Protein AF-A0A392N3Q4-F1 (afdb_monomer_lite)

Organism: NCBI:txid97028

Secondary structure (DSSP, 8-state):
-HHHHHHHHHHHHHHHHHHHHHHHHGGGGHHHHHHH-TTS---SS-HHHHGGGTT-HHHHHHHHHHHHHHSSEE--SS-SHHHHHHHHHHHHHT-SEEB---HHHHHHHHHHHHTTSS-SSHHHHHHHHHHHTT-B-

Foldseek 3Di:
DVVVVVVVVVVVVVVVLVVVLVVVVCCVVVVVVCVVPVPPDDDPDDPVRCVVCSNPVVVVLVVVLVCLLPDQEHEDPDPDPSVVVSLVSNVVVVGHWYWYAPVVVVVVLVVCCVVVVDDDDDVSVVSRCVRGVPRTD

Radius of gyration: 18.79 Å; chains: 1; bounding box: 40×39×54 Å

Structure (mmCIF, N/CA/C/O backbone):
data_AF-A0A392N3Q4-F1
#
_entry.id   AF-A0A392N3Q4-F1
#
loop_
_atom_site.group_PDB
_atom_site.id
_atom_site.type_symbol
_atom_site.label_atom_id
_atom_site.label_alt_id
_atom_site.label_comp_id
_atom_site.label_asym_id
_atom_site.label_entity_id
_atom_site.label_seq_id
_atom_site.pdbx_PDB_ins_code
_atom_site.Cartn_x
_atom_site.Cartn_y
_atom_site.Cartn_z
_atom_site.occupancy
_atom_site.B_iso_or_equiv
_atom_site.auth_seq_id
_atom_site.auth_comp_id
_atom_site.auth_asym_id
_atom_site.auth_atom_id
_atom_site.pdbx_PDB_model_num
ATOM 1 N N . LYS A 1 1 ? 13.304 26.702 -28.688 1.00 38.41 1 LYS A N 1
ATOM 2 C CA . LYS A 1 1 ? 14.196 25.878 -29.559 1.00 38.41 1 LYS A CA 1
ATOM 3 C C . LYS A 1 1 ? 14.276 24.456 -28.982 1.00 38.41 1 LYS A C 1
ATOM 5 O O . LYS A 1 1 ? 14.186 24.351 -27.766 1.00 38.41 1 LYS A O 1
ATOM 10 N N . PRO A 1 2 ? 14.461 23.381 -29.775 1.00 41.00 2 PRO A N 1
ATOM 11 C CA . PRO A 1 2 ? 14.488 21.988 -29.276 1.00 41.00 2 PRO A CA 1
ATOM 12 C C . PRO A 1 2 ? 15.484 21.763 -28.124 1.00 41.00 2 PRO A C 1
ATOM 14 O O . PRO A 1 2 ? 15.242 20.998 -27.200 1.00 41.00 2 PRO A O 1
ATOM 17 N N . HIS A 1 3 ? 16.572 22.532 -28.140 1.00 34.91 3 HIS A N 1
ATOM 18 C CA . HIS A 1 3 ? 17.639 22.523 -27.142 1.00 34.91 3 HIS A CA 1
ATOM 19 C C . HIS A 1 3 ? 17.246 23.054 -25.748 1.00 34.91 3 HIS A C 1
ATOM 21 O O . HIS A 1 3 ? 17.966 22.834 -24.779 1.00 34.91 3 HIS A O 1
ATOM 27 N N . GLU A 1 4 ? 16.135 23.782 -25.647 1.00 36.31 4 GLU A N 1
ATOM 28 C CA . GLU A 1 4 ? 15.659 24.438 -24.421 1.00 36.31 4 GLU A CA 1
ATOM 29 C C . GLU A 1 4 ? 14.606 23.589 -23.694 1.00 36.31 4 GLU A C 1
ATOM 31 O O . GLU A 1 4 ? 14.518 23.623 -22.471 1.00 36.31 4 GLU A O 1
ATOM 36 N N . VAL A 1 5 ? 13.867 22.765 -24.448 1.00 39.66 5 VAL A N 1
ATOM 37 C CA . VAL A 1 5 ? 12.967 21.728 -23.917 1.00 39.66 5 VAL A CA 1
ATOM 38 C C . VAL A 1 5 ? 13.792 20.603 -23.288 1.00 39.66 5 VAL A C 1
ATOM 40 O O . VAL A 1 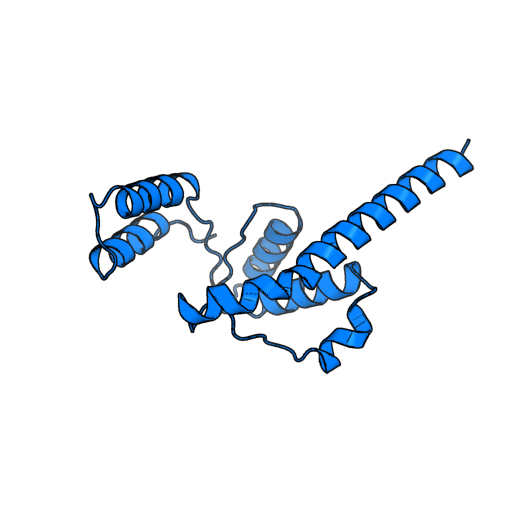5 ? 13.555 20.245 -22.142 1.00 39.66 5 VAL A O 1
ATOM 43 N N . ARG A 1 6 ? 14.869 20.167 -23.962 1.00 37.91 6 ARG A N 1
ATOM 44 C CA . ARG A 1 6 ? 15.772 19.124 -23.448 1.00 37.91 6 ARG A CA 1
ATOM 45 C C . ARG A 1 6 ? 16.446 19.492 -22.121 1.00 37.91 6 ARG A C 1
ATOM 47 O O . ARG A 1 6 ? 16.575 18.641 -21.255 1.00 37.91 6 ARG A O 1
ATOM 54 N N . ARG A 1 7 ? 16.809 20.770 -21.927 1.00 36.88 7 ARG A N 1
ATOM 55 C CA . ARG A 1 7 ? 17.344 21.260 -20.641 1.00 36.88 7 ARG A CA 1
ATOM 56 C C . ARG A 1 7 ? 16.306 21.264 -19.520 1.00 36.88 7 ARG A C 1
ATOM 58 O O . ARG A 1 7 ? 16.682 21.099 -18.367 1.00 36.88 7 ARG A O 1
ATOM 65 N N . ARG A 1 8 ? 15.024 21.494 -19.831 1.00 40.59 8 ARG A N 1
ATOM 66 C CA . ARG A 1 8 ? 13.952 21.428 -18.825 1.00 40.59 8 ARG A CA 1
ATOM 67 C C . ARG A 1 8 ? 13.697 19.985 -18.403 1.00 40.59 8 ARG A C 1
ATOM 69 O O . ARG A 1 8 ? 13.555 19.743 -17.214 1.00 40.59 8 ARG A O 1
ATOM 76 N N . ASP A 1 9 ? 13.722 19.047 -19.344 1.00 36.75 9 ASP A N 1
ATOM 77 C CA . ASP A 1 9 ? 13.558 17.621 -19.045 1.00 36.75 9 ASP A CA 1
ATOM 78 C C . ASP A 1 9 ? 14.768 17.056 -18.277 1.00 36.75 9 ASP A C 1
ATOM 80 O O . ASP A 1 9 ? 14.585 16.326 -17.307 1.00 36.75 9 ASP A O 1
ATOM 84 N N . GLU A 1 10 ? 15.997 17.455 -18.635 1.00 38.19 10 GLU A N 1
ATOM 85 C CA . GLU A 1 10 ? 17.222 17.122 -17.886 1.00 38.19 10 GLU A CA 1
ATOM 86 C C . GLU A 1 10 ? 17.185 17.695 -16.455 1.00 38.19 10 GLU A C 1
ATOM 88 O O . GLU A 1 10 ? 17.469 16.966 -15.510 1.00 38.19 10 GLU A O 1
ATOM 93 N N . ALA A 1 11 ? 16.739 18.944 -16.262 1.00 37.47 11 ALA A N 1
ATOM 94 C CA . ALA A 1 11 ? 16.606 19.548 -14.931 1.00 37.47 11 ALA A CA 1
ATOM 95 C C . ALA A 1 11 ? 15.513 18.885 -14.069 1.00 37.47 11 ALA A C 1
ATOM 97 O O . ALA A 1 11 ? 15.690 18.723 -12.864 1.00 37.47 11 ALA A O 1
ATOM 98 N N . VAL A 1 12 ? 14.397 18.457 -14.672 1.00 42.69 12 VAL A N 1
ATOM 99 C CA . VAL A 1 12 ? 13.341 17.700 -13.973 1.00 42.69 12 VAL A CA 1
ATOM 100 C C . VAL A 1 12 ? 13.834 16.299 -13.595 1.00 42.69 12 VAL A C 1
ATOM 102 O O . VAL A 1 12 ? 13.522 15.808 -12.508 1.00 42.69 12 VAL A O 1
ATOM 105 N N . LEU A 1 13 ? 14.628 15.654 -14.454 1.00 39.38 13 LEU A N 1
ATOM 106 C CA . LEU A 1 13 ? 15.268 14.367 -14.164 1.00 39.38 13 LEU A CA 1
ATOM 107 C C . LEU A 1 13 ? 16.327 14.487 -13.058 1.00 39.38 13 LEU A C 1
ATOM 109 O O . LEU A 1 13 ? 16.428 13.612 -12.203 1.00 39.38 13 LEU A O 1
ATOM 113 N N . GLU A 1 14 ? 17.076 15.585 -13.018 1.00 41.56 14 GLU A N 1
ATOM 114 C CA . GLU A 1 14 ? 18.078 15.847 -11.983 1.00 41.56 14 GLU A CA 1
ATOM 115 C C . GLU A 1 14 ? 17.424 16.181 -10.629 1.00 41.56 14 GLU A C 1
ATOM 117 O O . GLU A 1 14 ? 17.807 15.621 -9.604 1.00 41.56 14 GLU A O 1
ATOM 122 N N . GLU A 1 15 ? 16.348 16.975 -10.620 1.00 41.19 15 GLU A N 1
ATOM 123 C CA . GLU A 1 15 ? 15.561 17.270 -9.414 1.00 41.19 15 GLU A CA 1
ATOM 124 C C . GLU A 1 15 ? 14.826 16.026 -8.881 1.00 41.19 15 GLU A C 1
ATOM 126 O O . GLU A 1 15 ? 14.714 15.826 -7.668 1.00 41.19 15 GLU A O 1
ATOM 131 N N . THR A 1 16 ? 14.336 15.156 -9.772 1.00 43.38 16 THR A N 1
ATOM 132 C CA . THR A 1 16 ? 13.742 13.870 -9.374 1.00 43.38 16 THR A CA 1
ATOM 133 C C . THR A 1 16 ? 14.794 12.903 -8.854 1.00 43.38 16 THR A C 1
ATOM 135 O O . THR A 1 16 ? 14.532 12.288 -7.828 1.00 43.38 16 THR A O 1
ATOM 138 N N . ASN A 1 17 ? 15.984 12.831 -9.456 1.00 41.19 17 ASN A N 1
ATOM 139 C CA . ASN A 1 17 ? 17.107 12.036 -8.949 1.00 41.19 17 ASN A CA 1
ATOM 140 C C . ASN A 1 17 ? 17.639 12.553 -7.605 1.00 41.19 17 ASN A C 1
ATOM 142 O O . ASN A 1 17 ? 18.021 11.767 -6.741 1.00 41.19 17 ASN A O 1
ATOM 146 N N . GLU A 1 18 ? 17.613 13.863 -7.369 1.00 41.41 18 GLU A N 1
ATOM 147 C CA . GLU A 1 18 ? 17.995 14.434 -6.079 1.00 41.41 18 GLU A CA 1
ATOM 148 C C . GLU A 1 18 ? 16.910 14.211 -5.008 1.00 41.41 18 GLU A C 1
ATOM 150 O O . GLU A 1 18 ? 17.223 13.993 -3.835 1.00 41.41 18 GLU A O 1
ATOM 155 N N . LYS A 1 19 ? 15.626 14.206 -5.393 1.00 40.34 19 LYS A N 1
ATOM 156 C CA . LYS A 1 19 ? 14.494 13.868 -4.510 1.00 40.34 19 LYS A CA 1
ATOM 157 C C . LYS A 1 19 ? 14.409 12.373 -4.203 1.00 40.34 19 LYS A C 1
ATOM 159 O O . LYS A 1 19 ? 14.186 12.026 -3.045 1.00 40.34 19 LYS A O 1
ATOM 164 N N . THR A 1 20 ? 14.619 11.489 -5.178 1.00 40.44 20 THR A N 1
ATOM 165 C CA . THR A 1 20 ? 14.712 10.037 -4.955 1.00 40.44 20 THR A CA 1
ATOM 166 C C . THR A 1 20 ? 15.971 9.720 -4.160 1.00 40.44 20 THR A C 1
ATOM 168 O O . THR A 1 20 ? 15.877 9.061 -3.131 1.00 40.44 20 THR A O 1
ATOM 171 N N . GLY A 1 21 ? 17.116 10.310 -4.511 1.00 36.25 21 GLY A N 1
ATOM 172 C CA . GLY A 1 21 ? 18.356 10.235 -3.741 1.00 36.25 21 GLY A CA 1
ATOM 173 C C . GLY A 1 21 ? 18.209 10.741 -2.302 1.00 36.25 21 GLY A C 1
ATOM 174 O O . GLY A 1 21 ? 18.787 10.155 -1.393 1.00 36.25 21 GLY A O 1
ATOM 175 N N . ARG A 1 22 ? 17.385 11.768 -2.041 1.00 35.38 22 ARG A N 1
ATOM 176 C CA . ARG A 1 22 ? 16.997 12.183 -0.676 1.00 35.38 22 ARG A CA 1
ATOM 177 C C . ARG A 1 22 ? 16.039 11.204 -0.001 1.00 35.38 22 ARG A C 1
ATOM 179 O O . ARG A 1 22 ? 16.194 10.963 1.191 1.00 35.38 22 ARG A O 1
ATOM 186 N N . CYS A 1 23 ? 15.097 10.616 -0.736 1.00 42.16 23 CYS A N 1
ATOM 187 C CA . CYS A 1 23 ? 14.199 9.580 -0.223 1.00 42.16 23 CYS A CA 1
ATOM 188 C C . CYS A 1 23 ? 14.990 8.338 0.227 1.00 42.16 23 CYS A C 1
ATOM 190 O O . CYS A 1 23 ? 14.726 7.803 1.300 1.00 42.16 23 CYS A O 1
ATOM 192 N N . TYR A 1 24 ? 16.035 7.951 -0.508 1.00 40.19 24 TYR A N 1
ATOM 193 C CA . TYR A 1 24 ? 16.922 6.843 -0.136 1.00 40.19 24 TYR A CA 1
ATOM 194 C C . TYR A 1 24 ? 18.033 7.252 0.853 1.00 40.19 24 TYR A C 1
ATOM 196 O O . TYR A 1 24 ? 18.383 6.460 1.719 1.00 40.19 24 TYR A O 1
ATOM 204 N N . LYS A 1 25 ? 18.526 8.503 0.861 1.00 28.67 25 LYS A N 1
ATOM 205 C CA . LYS A 1 25 ? 19.354 9.025 1.976 1.00 28.67 25 LYS A CA 1
ATOM 206 C C . LYS A 1 25 ? 18.570 9.116 3.287 1.00 28.67 25 LYS A C 1
ATOM 208 O O . LYS A 1 25 ? 19.165 9.032 4.355 1.00 28.67 25 LYS A O 1
ATOM 213 N N . SER A 1 26 ? 17.242 9.230 3.226 1.00 35.50 26 SER A N 1
ATOM 214 C CA . SER A 1 26 ? 16.369 9.165 4.402 1.00 35.50 26 SER A CA 1
ATOM 215 C C . SER A 1 26 ? 16.264 7.764 5.021 1.00 35.50 26 SER A C 1
ATOM 217 O O . SER A 1 26 ? 15.547 7.590 6.002 1.00 35.50 26 SER A O 1
ATOM 219 N N . PHE A 1 27 ? 17.065 6.788 4.569 1.00 41.41 27 PHE A N 1
ATOM 220 C CA . PHE A 1 27 ? 17.340 5.568 5.336 1.00 41.41 27 PHE A CA 1
ATOM 221 C C . PHE A 1 27 ? 17.862 5.838 6.761 1.00 41.41 27 PHE A C 1
ATOM 223 O O . PHE A 1 27 ? 17.817 4.935 7.590 1.00 41.41 27 PHE A O 1
ATOM 230 N N . THR A 1 28 ? 18.268 7.063 7.112 1.00 31.75 28 THR A N 1
ATOM 231 C CA . THR A 1 28 ? 18.498 7.467 8.513 1.00 31.75 28 THR A CA 1
ATOM 232 C C . THR A 1 28 ? 17.218 7.423 9.369 1.00 31.75 28 THR A C 1
ATOM 234 O O . THR A 1 28 ? 17.292 7.222 10.578 1.00 31.75 28 THR A O 1
ATOM 237 N N . VAL A 1 29 ? 16.029 7.522 8.758 1.00 37.03 29 VAL A N 1
ATOM 238 C CA . VAL A 1 29 ? 14.714 7.343 9.410 1.00 37.03 29 VAL A CA 1
ATOM 239 C C . VAL A 1 29 ? 14.388 5.856 9.644 1.00 37.03 29 VAL A C 1
ATOM 241 O O . VAL A 1 29 ? 13.416 5.540 10.327 1.00 37.03 29 VAL A O 1
ATOM 244 N N . ALA A 1 30 ? 15.214 4.919 9.156 1.00 42.44 30 ALA A N 1
ATOM 245 C CA . ALA A 1 30 ? 15.042 3.490 9.426 1.00 42.44 30 ALA A CA 1
ATOM 246 C C . ALA A 1 30 ? 15.357 3.118 10.887 1.00 42.44 30 ALA A C 1
ATOM 248 O O . ALA A 1 30 ? 14.761 2.191 11.420 1.00 42.44 30 ALA A O 1
ATOM 249 N N . ALA A 1 31 ? 16.249 3.851 11.564 1.00 34.72 31 ALA A N 1
ATOM 250 C CA . ALA A 1 31 ? 16.635 3.532 12.943 1.00 34.72 31 ALA A CA 1
ATOM 251 C C . ALA A 1 31 ? 15.532 3.851 13.972 1.00 34.72 31 ALA A C 1
ATOM 253 O O . ALA A 1 31 ? 15.375 3.136 14.956 1.00 34.72 31 ALA A O 1
ATOM 254 N N . ALA A 1 32 ? 14.746 4.910 13.747 1.00 35.38 32 ALA A N 1
ATOM 255 C CA . ALA A 1 32 ? 13.645 5.281 14.641 1.00 35.38 32 ALA A CA 1
ATOM 256 C C . ALA A 1 32 ? 12.395 4.403 14.437 1.00 35.38 32 ALA A C 1
ATOM 258 O O . ALA A 1 32 ? 11.612 4.203 15.361 1.00 35.38 32 ALA A O 1
ATOM 259 N N . THR A 1 33 ? 12.207 3.865 13.229 1.00 44.91 33 THR A N 1
ATOM 260 C CA . THR A 1 33 ? 11.029 3.068 12.854 1.00 44.91 33 THR A CA 1
ATOM 261 C C . THR A 1 33 ? 11.152 1.593 13.240 1.00 44.91 33 THR A C 1
ATOM 263 O O . THR A 1 33 ? 10.143 0.993 13.612 1.00 44.91 33 THR A O 1
ATOM 266 N N . THR A 1 34 ? 12.361 1.020 13.253 1.00 45.34 34 THR A N 1
ATOM 267 C CA . THR A 1 34 ? 12.603 -0.367 13.701 1.00 45.34 34 THR A CA 1
ATOM 268 C C . THR A 1 34 ? 12.336 -0.582 15.192 1.00 45.34 34 THR A C 1
ATOM 270 O O . THR A 1 34 ? 11.924 -1.673 15.578 1.00 45.34 34 THR A O 1
ATOM 273 N N . ALA A 1 35 ? 12.501 0.449 16.028 1.00 47.84 35 ALA A N 1
ATOM 274 C CA . ALA A 1 35 ? 12.204 0.375 17.462 1.00 47.84 35 ALA A CA 1
ATOM 275 C C . ALA A 1 35 ? 10.696 0.293 17.772 1.00 47.84 35 ALA A C 1
ATOM 277 O O . ALA A 1 35 ? 10.307 -0.315 18.766 1.00 47.84 35 ALA A O 1
ATOM 278 N N . ILE A 1 36 ? 9.849 0.902 16.932 1.00 52.44 36 ILE A N 1
ATOM 279 C CA . ILE A 1 36 ? 8.398 1.026 17.167 1.00 52.44 36 ILE A CA 1
ATOM 280 C C . ILE A 1 36 ? 7.621 -0.069 16.422 1.00 52.44 36 ILE A C 1
ATOM 282 O O . ILE A 1 36 ? 6.640 -0.599 16.941 1.00 52.44 36 ILE A O 1
ATOM 286 N N . TRP A 1 37 ? 8.086 -0.473 15.236 1.00 50.84 37 TRP A N 1
ATOM 287 C CA . TRP A 1 37 ? 7.509 -1.587 14.488 1.00 50.84 37 TRP A CA 1
ATOM 288 C C . TRP A 1 37 ? 8.601 -2.536 13.979 1.00 50.84 37 TRP A C 1
ATOM 290 O O . TRP A 1 37 ? 9.039 -2.408 12.834 1.00 50.84 37 TRP A O 1
ATOM 300 N N . PRO A 1 38 ? 9.007 -3.537 14.782 1.00 44.41 38 PRO A N 1
ATOM 301 C CA . PRO A 1 38 ? 10.081 -4.464 14.414 1.00 44.41 38 PRO A CA 1
ATOM 302 C C . PRO A 1 38 ? 9.780 -5.293 13.153 1.00 44.41 38 PRO A C 1
ATOM 304 O O . PRO A 1 38 ? 10.700 -5.788 12.519 1.00 44.41 38 PRO A O 1
ATOM 307 N N . LEU A 1 39 ? 8.507 -5.402 12.753 1.00 50.09 39 LEU A N 1
ATOM 308 C CA . LEU A 1 39 ? 8.069 -6.098 11.535 1.00 50.09 39 LEU A CA 1
ATOM 309 C C . LEU A 1 39 ? 7.888 -5.174 10.314 1.00 50.09 39 LEU A C 1
ATOM 311 O O . LEU A 1 39 ? 7.534 -5.653 9.241 1.00 50.09 39 LEU A O 1
ATOM 315 N N . LEU A 1 40 ? 8.045 -3.853 10.461 1.00 49.81 40 LEU A N 1
ATOM 316 C CA . LEU A 1 40 ? 7.717 -2.887 9.400 1.00 49.81 40 LEU A CA 1
ATOM 317 C C . LEU A 1 40 ? 8.836 -2.724 8.362 1.00 49.81 40 LEU A C 1
ATOM 319 O O . LEU A 1 40 ? 8.568 -2.251 7.261 1.00 49.81 40 LEU A O 1
ATOM 323 N N . LEU A 1 41 ? 10.072 -3.102 8.692 1.00 52.88 41 LEU A N 1
ATOM 324 C CA . LEU A 1 41 ? 11.244 -2.878 7.847 1.00 52.88 41 LEU A CA 1
ATOM 325 C C . LEU A 1 41 ? 12.249 -4.029 7.979 1.00 52.88 41 LEU A C 1
ATOM 327 O O . LEU A 1 41 ? 13.328 -3.859 8.542 1.00 52.88 41 LEU A O 1
ATOM 331 N N . GLU A 1 42 ? 11.930 -5.188 7.411 1.00 55.94 42 GLU A N 1
ATOM 332 C CA . GLU A 1 42 ? 12.996 -6.075 6.941 1.00 55.94 42 GLU A CA 1
ATOM 333 C C . GLU A 1 42 ? 13.406 -5.598 5.544 1.00 55.94 42 GLU A C 1
ATOM 335 O O . GLU A 1 42 ? 12.601 -5.577 4.611 1.00 55.94 42 GLU A O 1
ATOM 340 N N . LYS A 1 43 ? 14.652 -5.126 5.405 1.00 62.78 43 LYS A N 1
ATOM 341 C CA . LYS A 1 43 ? 15.207 -4.807 4.086 1.00 62.78 43 LYS A CA 1
ATOM 342 C C . LYS A 1 43 ? 15.378 -6.123 3.330 1.00 62.78 43 LYS A C 1
ATOM 344 O O . LYS A 1 43 ? 16.116 -6.987 3.786 1.00 62.78 43 LYS A O 1
ATOM 349 N N . LEU A 1 44 ? 14.722 -6.250 2.179 1.00 72.06 44 LEU A N 1
ATOM 350 C CA . LEU A 1 44 ? 14.811 -7.447 1.334 1.00 72.06 44 LEU A CA 1
ATOM 351 C C . LEU A 1 44 ? 16.148 -7.570 0.581 1.00 72.06 44 LEU A C 1
ATOM 353 O O . LEU A 1 44 ? 16.400 -8.615 -0.005 1.00 72.06 44 LEU A O 1
ATOM 357 N N . ALA A 1 45 ? 16.973 -6.516 0.578 1.00 76.88 45 ALA A N 1
ATOM 358 C CA . ALA A 1 45 ? 18.274 -6.474 -0.085 1.00 76.88 45 ALA A CA 1
ATOM 359 C C . ALA A 1 45 ? 19.300 -5.692 0.753 1.00 76.88 45 ALA A C 1
ATOM 361 O O . ALA A 1 45 ? 18.942 -4.741 1.467 1.00 76.88 45 ALA A O 1
ATOM 362 N N . SER A 1 46 ? 20.569 -6.090 0.660 1.00 79.69 46 SER A N 1
ATOM 363 C CA . SER A 1 46 ? 21.692 -5.408 1.307 1.00 79.69 46 SER A CA 1
ATOM 364 C C . SER A 1 46 ? 22.05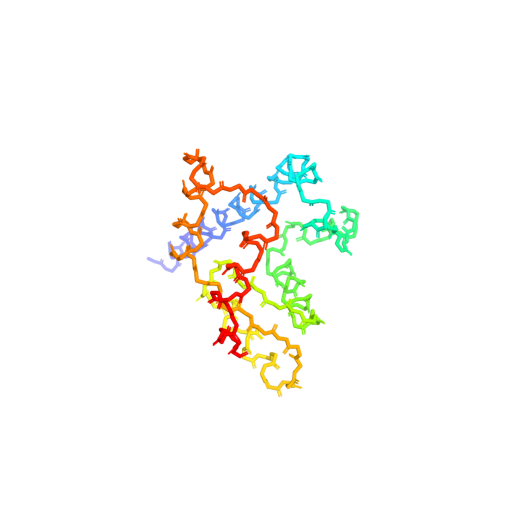2 -4.094 0.594 1.00 79.69 46 SER A C 1
ATOM 366 O O . SER A 1 46 ? 21.569 -3.794 -0.499 1.00 79.69 46 SER A O 1
ATOM 368 N N . VAL A 1 47 ? 22.893 -3.267 1.224 1.00 78.56 47 VAL A N 1
ATOM 369 C CA . VAL A 1 47 ? 23.365 -2.018 0.596 1.00 78.56 47 VAL A CA 1
ATOM 370 C C . VAL A 1 47 ? 24.242 -2.332 -0.617 1.00 78.56 47 VAL A C 1
ATOM 372 O O . VAL A 1 47 ? 24.127 -1.667 -1.640 1.00 78.56 47 VAL A O 1
ATOM 375 N N . GLU A 1 48 ? 25.062 -3.373 -0.512 1.00 83.12 48 GLU A N 1
ATOM 376 C CA . GLU A 1 48 ? 25.962 -3.860 -1.556 1.00 83.12 48 GLU A CA 1
ATOM 377 C C . GLU A 1 48 ? 25.178 -4.413 -2.756 1.00 83.12 48 GLU A C 1
ATOM 379 O O . GLU A 1 48 ? 25.521 -4.137 -3.901 1.00 83.12 48 GLU A O 1
ATOM 384 N N . GLU A 1 49 ? 24.075 -5.132 -2.514 1.00 82.06 49 GLU A N 1
ATOM 385 C CA . GLU A 1 49 ? 23.195 -5.633 -3.581 1.00 82.06 49 GLU A CA 1
ATOM 386 C C . GLU A 1 49 ? 22.467 -4.503 -4.328 1.00 82.06 49 GLU A C 1
ATOM 388 O O . GLU A 1 49 ? 22.157 -4.636 -5.514 1.00 82.06 49 GLU A O 1
ATOM 393 N N . LEU A 1 50 ? 22.198 -3.382 -3.648 1.00 84.06 50 LEU A N 1
ATOM 394 C CA . LEU A 1 50 ? 21.521 -2.216 -4.223 1.00 84.06 50 LEU A CA 1
ATOM 395 C C . LEU A 1 50 ? 22.473 -1.193 -4.852 1.00 84.06 50 LEU A C 1
ATOM 397 O O . LEU A 1 50 ? 22.020 -0.366 -5.646 1.00 84.06 50 LEU A O 1
ATOM 401 N N . GLU A 1 51 ? 23.769 -1.244 -4.534 1.00 85.31 51 GLU A N 1
ATOM 402 C CA . GLU A 1 51 ? 24.790 -0.313 -5.030 1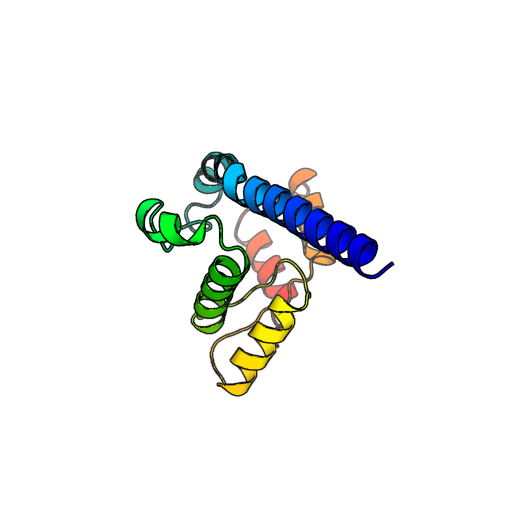.00 85.31 51 GLU A CA 1
ATOM 403 C C . GLU A 1 51 ? 24.736 -0.099 -6.556 1.00 85.31 51 GLU A C 1
ATOM 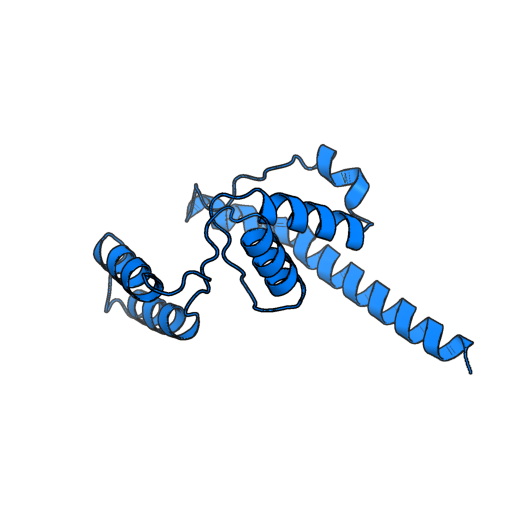405 O O . GLU A 1 51 ? 24.725 1.064 -6.981 1.00 85.31 51 GLU A O 1
ATOM 410 N N . PRO A 1 52 ? 24.591 -1.150 -7.396 1.00 89.31 52 PRO A N 1
ATOM 411 C CA . PRO A 1 52 ? 24.543 -0.985 -8.849 1.00 89.31 52 PRO A CA 1
ATOM 412 C C . PRO A 1 52 ? 23.359 -0.146 -9.340 1.00 89.31 52 PRO A C 1
ATOM 414 O O . PRO A 1 52 ? 23.414 0.420 -10.428 1.00 89.31 52 PRO A O 1
ATOM 417 N N . PHE A 1 53 ? 22.284 -0.052 -8.556 1.00 84.50 53 PHE A N 1
ATOM 418 C CA . PHE A 1 53 ? 21.027 0.578 -8.955 1.00 84.50 53 PHE A CA 1
ATOM 419 C C . PHE A 1 53 ? 20.872 2.011 -8.424 1.00 84.50 53 PHE A C 1
ATOM 421 O O . PHE A 1 53 ? 19.981 2.729 -8.879 1.00 84.50 53 PHE A O 1
ATOM 428 N N . LEU A 1 54 ? 21.743 2.471 -7.513 1.00 80.38 54 LEU A N 1
ATOM 429 C CA . LEU A 1 54 ? 21.598 3.757 -6.807 1.00 80.38 54 LEU A CA 1
ATOM 430 C C . LEU A 1 54 ? 21.474 4.976 -7.737 1.00 80.38 54 LEU A C 1
ATOM 432 O O . LEU A 1 54 ? 20.770 5.929 -7.410 1.00 80.38 54 LEU A O 1
ATOM 436 N N . ASN A 1 55 ? 22.116 4.934 -8.907 1.00 83.75 55 ASN A N 1
ATOM 437 C CA . ASN A 1 55 ? 22.079 6.011 -9.905 1.00 83.75 55 ASN A CA 1
ATOM 438 C C . ASN A 1 55 ? 21.079 5.751 -11.046 1.00 83.75 55 ASN A C 1
ATOM 440 O O . ASN A 1 55 ? 21.038 6.485 -12.035 1.00 83.75 55 ASN A O 1
ATOM 444 N N . HIS A 1 56 ? 20.262 4.705 -10.927 1.00 86.12 56 HIS A N 1
ATOM 445 C CA . HIS A 1 56 ? 19.322 4.261 -11.947 1.00 86.12 56 HIS A CA 1
ATOM 446 C C . HIS A 1 56 ? 17.907 4.197 -11.372 1.00 86.12 56 HIS A C 1
ATOM 448 O O . HIS A 1 56 ? 17.362 3.122 -11.130 1.00 86.12 56 HIS A O 1
ATOM 454 N N . ALA A 1 57 ? 17.277 5.364 -11.202 1.00 82.56 57 ALA A N 1
ATOM 455 C CA . ALA A 1 57 ? 15.940 5.484 -10.613 1.00 82.56 57 ALA A CA 1
ATOM 456 C C . ALA A 1 57 ? 14.894 4.567 -11.276 1.00 82.56 57 ALA A C 1
ATOM 458 O O . ALA A 1 57 ? 14.088 3.950 -10.585 1.00 82.56 57 ALA A O 1
ATOM 459 N N . SER A 1 58 ? 14.935 4.412 -12.604 1.00 87.50 58 SER A N 1
ATOM 460 C CA . SER A 1 58 ? 14.033 3.503 -13.326 1.00 87.50 58 SER A CA 1
ATOM 461 C C . SER A 1 58 ? 14.266 2.028 -12.984 1.00 87.50 58 SER A C 1
ATOM 463 O O . SER A 1 58 ? 13.310 1.261 -12.934 1.00 87.50 58 SER A O 1
ATOM 465 N N . GLN A 1 59 ? 15.516 1.620 -12.745 1.00 90.88 59 GLN A N 1
ATOM 466 C CA . GLN A 1 59 ? 15.843 0.243 -12.363 1.00 90.88 59 GLN A CA 1
ATOM 467 C C . GLN A 1 59 ? 15.482 -0.017 -10.897 1.00 90.88 59 GLN A C 1
ATOM 469 O O . GLN A 1 59 ? 14.882 -1.042 -10.597 1.00 90.88 59 GLN A O 1
ATOM 474 N N . MET A 1 60 ? 15.734 0.948 -10.008 1.00 85.94 60 MET A N 1
ATOM 475 C CA . MET A 1 60 ? 15.246 0.907 -8.623 1.00 85.94 60 MET A CA 1
ATOM 476 C C . MET A 1 60 ? 13.721 0.766 -8.567 1.00 85.94 60 MET A C 1
ATOM 478 O O . MET A 1 60 ? 13.202 -0.111 -7.883 1.00 85.94 60 MET A O 1
ATOM 482 N N . ALA A 1 61 ? 12.992 1.554 -9.362 1.00 85.25 61 ALA A N 1
ATOM 483 C CA . ALA A 1 61 ? 11.538 1.446 -9.451 1.00 85.25 61 ALA A CA 1
ATOM 484 C C . ALA A 1 61 ? 11.075 0.092 -10.022 1.00 85.25 61 ALA A C 1
ATOM 486 O O . ALA A 1 61 ? 10.008 -0.400 -9.656 1.00 85.25 61 ALA A O 1
ATOM 487 N N . ALA A 1 62 ? 11.865 -0.528 -10.906 1.00 90.44 62 ALA A N 1
ATOM 488 C CA . ALA A 1 62 ? 11.587 -1.873 -11.400 1.00 90.44 62 ALA A CA 1
ATOM 489 C C . ALA A 1 62 ? 11.756 -2.936 -10.300 1.00 90.44 62 ALA A C 1
ATOM 491 O O . ALA A 1 62 ? 10.944 -3.858 -10.234 1.00 90.44 62 ALA A O 1
ATOM 492 N N . LEU A 1 63 ? 12.737 -2.786 -9.400 1.00 89.75 63 LEU A N 1
ATOM 493 C CA . LEU A 1 63 ? 12.868 -3.649 -8.219 1.00 89.75 63 LEU A CA 1
ATOM 494 C C . LEU A 1 63 ? 11.647 -3.511 -7.302 1.00 89.75 63 LEU A C 1
ATOM 496 O O . LEU A 1 63 ? 11.020 -4.519 -6.970 1.00 89.75 63 LEU A O 1
ATOM 500 N N . ASP A 1 64 ? 11.243 -2.276 -6.982 1.00 85.69 64 ASP A N 1
ATOM 501 C CA . ASP A 1 64 ? 10.030 -2.009 -6.197 1.00 85.69 64 ASP A CA 1
ATOM 502 C C . ASP A 1 64 ? 8.783 -2.630 -6.854 1.00 85.69 64 ASP A C 1
ATOM 504 O O . ASP A 1 64 ? 7.896 -3.147 -6.169 1.00 85.69 64 ASP A O 1
ATOM 508 N N . TYR A 1 65 ? 8.713 -2.624 -8.190 1.00 91.69 65 TYR A N 1
ATOM 509 C CA . TYR A 1 65 ? 7.614 -3.223 -8.948 1.00 91.69 65 TYR A CA 1
ATOM 510 C C . TYR A 1 65 ? 7.568 -4.739 -8.790 1.00 91.69 65 TYR A C 1
ATOM 512 O O . TYR A 1 65 ? 6.518 -5.279 -8.440 1.00 91.69 65 TYR A O 1
ATOM 520 N N . ILE A 1 66 ? 8.699 -5.410 -9.025 1.00 91.81 66 ILE A N 1
ATOM 521 C CA . ILE A 1 66 ? 8.815 -6.870 -8.949 1.00 91.81 66 ILE A CA 1
ATOM 522 C C . ILE A 1 66 ? 8.463 -7.344 -7.537 1.00 91.81 66 ILE A C 1
ATOM 524 O O . ILE A 1 66 ? 7.594 -8.196 -7.367 1.00 91.81 66 ILE A O 1
ATOM 528 N N . VAL A 1 67 ? 9.046 -6.724 -6.511 1.00 88.50 67 VAL A N 1
ATOM 529 C CA . VAL A 1 67 ? 8.737 -7.050 -5.112 1.00 88.50 67 VAL A CA 1
ATOM 530 C C . VAL A 1 67 ? 7.243 -6.860 -4.819 1.00 88.50 67 VAL A C 1
ATOM 532 O O . VAL A 1 67 ? 6.616 -7.709 -4.186 1.00 88.50 67 VAL A O 1
ATOM 535 N N . SER A 1 68 ? 6.636 -5.783 -5.326 1.00 89.75 68 SER A N 1
ATOM 536 C CA . SER A 1 68 ? 5.214 -5.495 -5.100 1.00 89.75 68 SER A CA 1
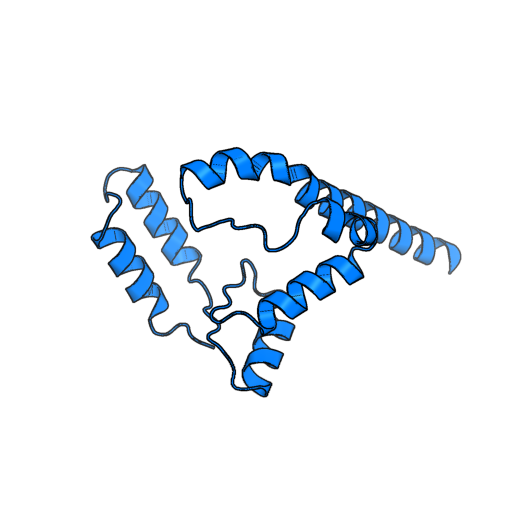ATOM 537 C C . SER A 1 68 ? 4.261 -6.476 -5.796 1.00 89.75 68 SER A C 1
ATOM 539 O O . SER A 1 68 ? 3.161 -6.722 -5.294 1.00 89.75 68 SER A O 1
ATOM 541 N N . ILE A 1 69 ? 4.623 -7.034 -6.956 1.00 92.81 69 ILE A N 1
ATOM 542 C CA . ILE A 1 69 ? 3.796 -8.054 -7.624 1.00 92.81 69 ILE A CA 1
ATOM 543 C C . ILE A 1 69 ? 3.984 -9.443 -6.998 1.00 92.81 69 ILE A C 1
ATOM 545 O O . ILE A 1 69 ? 3.030 -10.225 -6.992 1.00 92.81 69 ILE A O 1
ATOM 549 N N . GLU A 1 70 ? 5.172 -9.742 -6.460 1.00 89.81 70 GLU A N 1
ATOM 550 C CA . GLU A 1 70 ? 5.516 -11.000 -5.775 1.00 89.81 70 GLU A CA 1
ATOM 551 C C . GLU A 1 70 ? 4.974 -11.088 -4.345 1.00 89.81 70 GLU A C 1
ATOM 553 O O . GLU A 1 70 ? 4.752 -12.188 -3.848 1.00 89.81 70 GLU A O 1
ATOM 558 N N . SER A 1 71 ? 4.672 -9.959 -3.702 1.00 89.44 71 SER A N 1
ATOM 559 C CA . SER A 1 71 ? 4.205 -9.958 -2.315 1.00 89.44 71 SER A CA 1
ATOM 560 C C . SER A 1 71 ? 2.816 -10.587 -2.117 1.00 89.44 71 SER A C 1
ATOM 562 O O . SER A 1 71 ? 1.892 -10.420 -2.923 1.00 89.44 71 SER A O 1
ATOM 564 N N . ASP A 1 72 ? 2.597 -11.218 -0.962 1.00 88.31 72 ASP A N 1
ATOM 565 C CA . ASP A 1 72 ? 1.274 -11.737 -0.587 1.00 88.31 72 ASP A CA 1
ATOM 566 C C . ASP A 1 72 ? 0.237 -10.620 -0.419 1.00 88.31 72 ASP A C 1
ATOM 568 O O . ASP A 1 72 ? -0.937 -10.758 -0.784 1.00 88.31 72 ASP A O 1
ATOM 572 N N . VAL A 1 73 ? 0.673 -9.484 0.128 1.00 89.00 73 VAL A N 1
ATOM 573 C CA . VAL A 1 73 ? -0.155 -8.307 0.390 1.00 89.00 73 VAL A CA 1
ATOM 574 C C . VAL A 1 73 ? 0.543 -7.062 -0.145 1.00 89.00 73 VAL A C 1
ATOM 576 O O . VAL A 1 73 ? 1.718 -6.826 0.124 1.00 89.00 73 VAL A O 1
ATOM 579 N N . PHE A 1 74 ? -0.200 -6.245 -0.885 1.00 90.19 74 PHE A N 1
ATOM 580 C CA . PHE A 1 74 ? 0.246 -4.958 -1.405 1.00 90.19 74 PHE A CA 1
ATOM 581 C C . PHE A 1 74 ? -0.623 -3.834 -0.833 1.00 90.19 74 PHE A C 1
ATOM 583 O O . PHE A 1 74 ? -1.852 -3.902 -0.901 1.00 90.19 74 PHE A O 1
ATOM 590 N N . ILE A 1 75 ? 0.008 -2.803 -0.262 1.00 90.31 75 ILE A N 1
ATOM 591 C CA . ILE A 1 75 ? -0.668 -1.629 0.311 1.00 90.31 75 ILE A CA 1
ATOM 592 C C . ILE A 1 75 ? 0.022 -0.362 -0.216 1.00 90.31 75 ILE A C 1
ATOM 594 O O . ILE A 1 75 ? 1.082 0.008 0.288 1.00 90.31 75 ILE A O 1
ATOM 598 N N . PRO A 1 76 ? -0.541 0.331 -1.221 1.00 88.31 76 PRO A N 1
ATOM 599 C CA . PRO A 1 76 ? 0.092 1.519 -1.776 1.00 88.31 76 PRO A CA 1
ATOM 600 C C . PRO A 1 76 ? -0.077 2.737 -0.858 1.00 88.31 76 PRO A C 1
ATOM 602 O O . PRO A 1 76 ? -1.190 3.121 -0.474 1.00 88.31 76 PRO A O 1
ATOM 605 N N . SER A 1 77 ? 1.028 3.436 -0.592 1.00 80.75 77 SER A N 1
ATOM 606 C CA . SER A 1 77 ? 1.017 4.720 0.122 1.00 80.75 77 SER A CA 1
ATOM 607 C C . SER A 1 77 ? 0.225 5.790 -0.640 1.00 80.75 77 SER A C 1
ATOM 609 O O . SER A 1 77 ? -0.523 6.553 -0.026 1.00 80.75 77 SER A O 1
ATOM 611 N N . TYR A 1 78 ? 0.275 5.779 -1.977 1.00 81.06 78 TYR A N 1
ATOM 612 C CA . TYR A 1 78 ? -0.452 6.690 -2.864 1.00 81.06 78 TYR A CA 1
ATOM 613 C C . TYR A 1 78 ? -0.976 5.973 -4.117 1.00 81.06 78 TYR A C 1
ATOM 615 O O . TYR A 1 78 ? -0.319 5.088 -4.656 1.00 81.06 78 TYR A O 1
ATOM 623 N N . SER A 1 79 ? -2.147 6.370 -4.624 1.00 82.62 79 SER A N 1
ATOM 624 C CA . SER A 1 79 ? -2.799 5.755 -5.797 1.00 82.62 79 SER A CA 1
ATOM 625 C C . SER A 1 79 ? -2.263 6.290 -7.137 1.00 82.62 79 SER A C 1
ATOM 627 O O . SER A 1 79 ? -3.037 6.695 -8.007 1.00 82.62 79 SER A O 1
ATOM 629 N N . GLY A 1 80 ? -0.937 6.357 -7.272 1.00 88.00 80 GLY A N 1
ATOM 630 C CA . GLY A 1 80 ? -0.249 6.848 -8.471 1.00 88.00 80 GLY A CA 1
ATOM 631 C C . GLY A 1 80 ? -0.150 5.806 -9.591 1.00 88.00 80 GLY A C 1
ATOM 632 O O . GLY A 1 80 ? -0.698 4.709 -9.492 1.00 88.00 80 GLY A O 1
ATOM 633 N N . ASN A 1 81 ? 0.596 6.135 -10.652 1.00 91.56 81 ASN A N 1
ATOM 634 C CA . ASN A 1 81 ? 0.790 5.244 -11.807 1.00 91.56 81 ASN A CA 1
ATOM 635 C C . ASN A 1 81 ? 1.398 3.893 -11.410 1.00 91.56 81 ASN A C 1
ATOM 637 O O . ASN A 1 81 ? 0.909 2.857 -11.847 1.00 91.56 81 ASN A O 1
ATOM 641 N N . MET A 1 82 ? 2.397 3.908 -10.524 1.00 90.25 82 MET A N 1
ATOM 642 C CA . MET A 1 82 ? 3.023 2.698 -9.989 1.00 90.25 82 MET A CA 1
ATOM 643 C C . MET A 1 82 ? 2.005 1.781 -9.296 1.00 90.25 82 MET A C 1
ATOM 645 O O . MET A 1 82 ? 1.908 0.603 -9.621 1.00 90.25 82 MET A O 1
ATOM 649 N N . ALA A 1 83 ? 1.184 2.337 -8.400 1.00 91.62 83 ALA A N 1
ATOM 650 C CA . ALA A 1 83 ? 0.160 1.573 -7.692 1.00 91.62 83 ALA A CA 1
ATOM 651 C C . ALA A 1 83 ? -0.851 0.943 -8.659 1.00 91.62 83 ALA A C 1
ATOM 653 O O . ALA A 1 83 ? -1.152 -0.239 -8.545 1.00 91.62 83 ALA A O 1
ATOM 654 N N . ARG A 1 84 ? -1.314 1.702 -9.660 1.00 92.50 84 ARG A N 1
ATOM 655 C CA . ARG A 1 84 ? -2.241 1.194 -10.684 1.00 92.50 84 ARG A CA 1
ATOM 656 C C . ARG A 1 84 ? -1.621 0.090 -11.539 1.00 92.50 84 ARG A C 1
ATOM 658 O O . ARG A 1 84 ? -2.303 -0.880 -11.856 1.00 92.50 84 ARG A O 1
ATOM 665 N N . ALA A 1 85 ? -0.348 0.231 -11.905 1.00 94.38 85 ALA A N 1
ATOM 666 C CA . ALA A 1 85 ? 0.372 -0.771 -12.684 1.00 94.38 85 ALA A CA 1
ATOM 667 C C . ALA A 1 85 ? 0.547 -2.080 -11.897 1.00 94.38 85 ALA A C 1
ATOM 669 O O . ALA A 1 85 ? 0.336 -3.157 -12.451 1.00 94.38 85 ALA A O 1
ATOM 670 N N . VAL A 1 86 ? 0.887 -1.992 -10.608 1.00 93.62 86 VAL A N 1
ATOM 671 C CA . VAL A 1 86 ? 1.005 -3.155 -9.715 1.00 93.62 86 VAL A CA 1
ATOM 672 C C . VAL A 1 86 ? -0.358 -3.813 -9.488 1.00 93.62 86 VAL A C 1
ATOM 674 O O . VAL A 1 86 ? -0.489 -5.018 -9.683 1.00 93.62 86 VAL A O 1
ATOM 677 N N . GLU A 1 87 ? -1.390 -3.045 -9.125 1.00 92.69 87 GLU A N 1
ATOM 678 C CA . GLU A 1 87 ? -2.751 -3.562 -8.910 1.00 92.69 87 GLU A CA 1
ATOM 679 C C . GLU A 1 87 ? -3.300 -4.255 -10.164 1.00 92.69 87 GLU A C 1
ATOM 681 O O . GLU A 1 87 ? -3.869 -5.342 -10.075 1.00 92.69 87 GLU A O 1
ATOM 686 N N . GLY A 1 88 ? -3.097 -3.650 -11.339 1.00 93.81 88 GLY A N 1
ATOM 687 C CA . GLY A 1 88 ? -3.495 -4.232 -12.617 1.00 93.81 88 GLY A CA 1
ATOM 688 C C . GLY A 1 88 ? -2.794 -5.560 -12.898 1.00 93.81 88 GLY A C 1
ATOM 689 O O . GLY A 1 88 ? -3.455 -6.535 -13.252 1.00 93.81 88 GLY A O 1
ATOM 690 N N . HIS A 1 89 ? -1.479 -5.625 -12.682 1.00 94.75 89 HI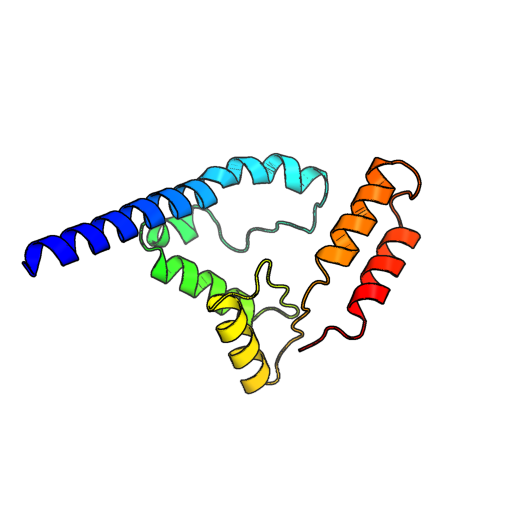S A N 1
ATOM 691 C CA . HIS A 1 89 ? -0.699 -6.844 -12.904 1.00 94.75 89 HIS A CA 1
ATOM 692 C C . HIS A 1 89 ? -1.089 -7.955 -11.920 1.00 94.75 89 HIS A C 1
ATOM 694 O O . HIS A 1 89 ? -1.364 -9.080 -12.332 1.00 94.75 89 HIS A O 1
ATOM 700 N N . ARG A 1 90 ? -1.216 -7.638 -10.627 1.00 94.19 90 ARG A N 1
ATOM 701 C CA . ARG A 1 90 ? -1.667 -8.594 -9.601 1.00 94.19 90 ARG A CA 1
ATOM 702 C C . ARG A 1 90 ? -3.045 -9.170 -9.930 1.00 94.19 90 ARG A C 1
ATOM 704 O O . ARG A 1 90 ? -3.238 -10.380 -9.836 1.00 94.19 90 ARG A O 1
ATOM 711 N N . ARG A 1 91 ? -3.978 -8.327 -10.399 1.00 92.38 91 ARG A N 1
ATOM 712 C CA . ARG A 1 91 ? -5.309 -8.765 -10.850 1.00 92.38 91 ARG A CA 1
ATOM 713 C C . ARG A 1 91 ? -5.235 -9.658 -12.086 1.00 92.38 91 ARG A C 1
ATOM 715 O O . ARG A 1 91 ? -5.948 -10.653 -12.139 1.00 92.38 91 ARG A O 1
ATOM 722 N N . PHE A 1 92 ? -4.380 -9.324 -13.052 1.00 93.00 92 PHE A N 1
ATOM 723 C CA . PHE A 1 92 ? -4.181 -10.129 -14.258 1.00 93.00 92 PHE A CA 1
ATOM 724 C C . PHE A 1 92 ? -3.651 -11.535 -13.940 1.00 93.00 92 PHE A C 1
ATOM 726 O O . PHE A 1 92 ? -4.154 -12.511 -14.486 1.00 93.00 92 PHE A O 1
ATOM 733 N N . LEU A 1 93 ? -2.691 -11.649 -13.016 1.00 91.12 93 LEU A N 1
ATOM 734 C CA . LEU A 1 93 ? -2.152 -12.940 -12.568 1.00 91.12 93 LEU A CA 1
ATOM 735 C C . LEU A 1 93 ? -3.066 -13.676 -11.577 1.00 91.12 93 LEU A C 1
ATOM 737 O O . LEU A 1 93 ? -2.796 -14.827 -11.241 1.00 91.12 93 LEU A O 1
ATOM 741 N N . GLY A 1 94 ? -4.110 -13.018 -11.063 1.00 87.38 94 GLY A N 1
ATOM 742 C CA . GLY A 1 94 ? -4.966 -13.565 -10.010 1.00 87.38 94 GLY A CA 1
ATOM 743 C C . GLY A 1 94 ? -4.223 -13.833 -8.696 1.00 87.38 94 GLY A C 1
ATOM 744 O O . GLY A 1 94 ? -4.627 -14.722 -7.947 1.00 87.38 94 GLY A O 1
ATOM 745 N N . ARG A 1 95 ? -3.131 -13.103 -8.413 1.00 81.81 95 ARG A N 1
ATOM 746 C CA . ARG A 1 95 ? -2.267 -13.351 -7.248 1.00 81.81 95 ARG A CA 1
ATOM 747 C C . ARG A 1 95 ? -2.342 -12.245 -6.200 1.00 81.81 95 ARG A C 1
ATOM 749 O O . ARG A 1 95 ? -2.291 -11.057 -6.513 1.00 81.81 95 ARG A O 1
ATOM 756 N N . GLY A 1 96 ? -2.335 -12.681 -4.939 1.00 81.94 96 GLY A N 1
ATOM 757 C CA . GLY A 1 96 ? -2.144 -11.833 -3.769 1.00 81.94 96 GLY A CA 1
ATOM 758 C C . GLY A 1 96 ? -3.322 -10.900 -3.490 1.00 81.94 96 GLY A C 1
ATOM 759 O O . GLY A 1 96 ? -4.314 -10.856 -4.213 1.00 81.94 96 GLY A O 1
ATOM 760 N N . ARG A 1 97 ? -3.237 -10.157 -2.385 1.00 87.44 97 ARG A N 1
ATOM 761 C CA . ARG A 1 97 ? -4.251 -9.167 -1.990 1.00 87.44 97 ARG A CA 1
ATOM 762 C C . ARG A 1 97 ? -3.710 -7.760 -2.172 1.00 87.44 97 ARG A C 1
ATOM 764 O O . ARG A 1 97 ? -2.585 -7.491 -1.762 1.00 87.44 97 ARG A O 1
ATOM 771 N N . SER A 1 98 ? -4.504 -6.865 -2.746 1.00 90.19 98 SER A N 1
ATOM 772 C CA . SER A 1 98 ? -4.201 -5.432 -2.802 1.00 90.19 98 SER A CA 1
ATOM 773 C C . SER A 1 98 ? -5.182 -4.699 -1.893 1.00 90.19 98 SER A C 1
ATOM 775 O O . SER A 1 98 ? -6.391 -4.821 -2.074 1.00 90.19 98 SER A O 1
ATOM 777 N N . ILE A 1 99 ? -4.688 -3.990 -0.877 1.00 89.94 99 ILE A N 1
ATOM 778 C CA . ILE A 1 99 ? -5.519 -3.277 0.102 1.00 89.94 99 ILE A CA 1
ATOM 779 C C . ILE A 1 99 ? -5.355 -1.782 -0.123 1.00 89.94 99 ILE A C 1
ATOM 781 O O . ILE A 1 99 ? -4.267 -1.239 0.044 1.00 89.94 99 ILE A O 1
ATOM 785 N N . SER A 1 100 ? -6.453 -1.097 -0.436 1.00 88.50 100 SER A N 1
ATOM 786 C CA . SER A 1 100 ? -6.450 0.362 -0.546 1.00 88.50 100 SER A CA 1
ATOM 787 C C . SER A 1 100 ? -6.728 0.996 0.824 1.00 88.50 100 SER A C 1
ATOM 789 O O . SER A 1 100 ? -7.859 0.877 1.318 1.00 88.50 100 SER A O 1
ATOM 791 N N . PRO A 1 101 ? -5.747 1.668 1.461 1.00 89.25 101 PRO A N 1
ATOM 792 C CA . PRO A 1 101 ? -5.931 2.200 2.803 1.00 89.25 101 PRO A CA 1
ATOM 793 C C . PRO A 1 101 ? -6.938 3.359 2.829 1.00 89.25 101 PRO A C 1
ATOM 795 O O . PRO A 1 101 ? -6.842 4.307 2.043 1.00 89.25 101 PRO A O 1
ATOM 798 N N . ASP A 1 102 ? -7.877 3.339 3.779 1.00 91.19 102 ASP A N 1
ATOM 799 C CA . ASP A 1 102 ? -8.718 4.489 4.114 1.00 91.19 102 ASP A CA 1
ATOM 800 C C . ASP A 1 102 ? -7.908 5.488 4.946 1.00 91.19 102 ASP A C 1
ATOM 802 O O . ASP A 1 102 ? -8.009 5.575 6.171 1.00 91.19 102 ASP A O 1
ATOM 806 N N . ARG A 1 103 ? -7.062 6.247 4.247 1.00 89.12 103 ARG A N 1
ATOM 807 C CA . ARG A 1 103 ? -6.132 7.209 4.854 1.00 89.12 103 ARG A CA 1
ATOM 808 C C . ARG A 1 103 ? -6.854 8.218 5.747 1.00 89.12 103 ARG A C 1
ATOM 810 O O . ARG A 1 103 ? -6.377 8.519 6.832 1.00 89.12 103 ARG A O 1
ATOM 817 N N . LYS A 1 104 ? -8.027 8.709 5.328 1.00 91.69 104 LYS A N 1
ATOM 818 C CA . LYS A 1 104 ? -8.809 9.681 6.111 1.00 91.69 104 LYS A CA 1
ATOM 819 C C . LYS A 1 104 ? -9.321 9.062 7.409 1.00 91.69 104 LYS A C 1
ATOM 821 O O . LYS A 1 104 ? -9.329 9.726 8.443 1.00 91.69 104 LYS A O 1
ATOM 826 N N . ALA A 1 105 ? -9.780 7.812 7.368 1.00 92.56 105 ALA A N 1
ATOM 827 C CA . ALA A 1 105 ? -10.194 7.109 8.573 1.00 92.56 105 ALA A CA 1
ATOM 828 C C . ALA A 1 105 ? -9.011 6.785 9.493 1.00 92.56 105 ALA A C 1
ATOM 830 O O . ALA A 1 105 ? -9.160 6.929 10.703 1.00 92.56 105 ALA A O 1
ATOM 831 N N . LEU A 1 106 ? -7.855 6.410 8.934 1.00 92.44 106 LEU A N 1
ATOM 832 C CA . LEU A 1 106 ? -6.629 6.159 9.693 1.00 92.44 106 LEU A CA 1
ATOM 833 C C . LEU A 1 106 ? -6.116 7.419 10.398 1.00 92.44 106 LEU A C 1
ATOM 835 O O . LEU A 1 106 ? -5.850 7.351 11.589 1.00 92.44 106 LEU A O 1
ATOM 839 N N . VAL A 1 107 ? -6.074 8.573 9.723 1.00 93.19 107 VAL A N 1
ATOM 840 C CA . VAL A 1 107 ? -5.688 9.852 10.355 1.00 93.19 107 VAL A CA 1
ATOM 841 C C . VAL A 1 107 ? -6.572 10.137 11.570 1.00 93.19 107 VAL A C 1
ATOM 843 O O . VAL A 1 107 ? -6.072 10.244 12.681 1.00 93.19 107 VAL A O 1
ATOM 846 N N . ARG A 1 108 ? -7.901 10.085 11.405 1.00 94.38 108 ARG A N 1
ATOM 847 C CA . ARG A 1 108 ? -8.847 10.267 12.524 1.00 94.38 108 ARG A CA 1
ATOM 848 C C . ARG A 1 108 ? -8.700 9.230 13.638 1.00 94.38 108 ARG A C 1
ATOM 850 O O . ARG A 1 108 ? -9.192 9.434 14.748 1.00 94.38 108 ARG A O 1
ATOM 857 N N . LEU A 1 109 ? -8.162 8.057 13.321 1.00 93.44 109 LEU A N 1
ATOM 858 C CA . LEU A 1 109 ? -7.934 6.989 14.282 1.00 93.44 109 LEU A CA 1
ATOM 859 C C . LEU A 1 109 ? -6.672 7.258 15.104 1.00 93.44 109 LEU A C 1
ATOM 861 O O . LEU A 1 109 ? -6.705 7.042 16.312 1.00 93.44 109 LEU A O 1
ATOM 865 N N . PHE A 1 110 ? -5.617 7.757 14.461 1.00 92.44 110 PHE A N 1
ATOM 866 C CA . PHE A 1 110 ? -4.370 8.158 15.105 1.00 92.44 110 PHE A CA 1
ATOM 867 C C . PHE A 1 110 ? -4.537 9.436 15.929 1.00 92.44 110 PHE A C 1
ATOM 869 O O . PHE A 1 110 ? -4.118 9.440 17.078 1.00 92.44 110 PHE A O 1
ATOM 876 N N . ASP A 1 111 ? -5.319 10.417 15.465 1.00 94.44 111 ASP A N 1
ATOM 877 C CA . ASP A 1 111 ? -5.660 11.604 16.269 1.00 94.44 111 ASP A CA 1
ATOM 878 C C . ASP A 1 111 ? -6.271 11.218 17.633 1.00 94.44 111 ASP A C 1
ATOM 880 O O . ASP A 1 111 ? -6.039 11.862 18.654 1.00 94.44 111 ASP A O 1
ATOM 884 N N . LYS A 1 112 ? -7.054 10.129 17.676 1.00 93.25 112 LYS A N 1
ATOM 885 C CA . LYS A 1 112 ? -7.650 9.616 18.920 1.00 93.25 112 LYS A CA 1
ATOM 886 C C . LYS A 1 112 ? -6.637 8.955 19.851 1.00 93.25 112 LYS A C 1
ATOM 888 O O . LYS A 1 112 ? -6.881 8.969 21.059 1.00 93.25 112 LYS A O 1
ATOM 893 N N . LEU A 1 113 ? -5.578 8.352 19.303 1.00 92.62 113 LEU A N 1
ATOM 894 C CA . LEU A 1 113 ? -4.455 7.832 20.089 1.00 92.62 113 LEU A CA 1
ATOM 895 C C . LEU A 1 113 ? -3.686 8.990 20.718 1.00 92.62 113 LEU A C 1
ATOM 897 O O . LEU A 1 113 ? -3.491 8.989 21.929 1.00 92.62 113 LEU A O 1
ATOM 901 N N . ASP A 1 114 ? -3.358 10.008 19.921 1.00 91.81 114 ASP A N 1
ATOM 902 C CA . ASP A 1 114 ? -2.591 11.173 20.374 1.00 91.81 114 ASP A CA 1
ATOM 903 C C . ASP A 1 114 ? -3.334 11.956 21.466 1.00 91.81 114 ASP A C 1
ATOM 905 O O . ASP A 1 114 ? -2.739 12.435 22.428 1.00 91.81 114 ASP A O 1
ATOM 909 N N . GLN A 1 115 ? -4.663 12.035 21.364 1.00 94.44 115 GLN A N 1
ATOM 910 C CA . GLN A 1 115 ? -5.525 12.658 22.376 1.00 94.44 115 GLN A CA 1
ATOM 911 C C . GLN A 1 115 ? -5.762 11.778 23.619 1.00 94.44 115 GLN A C 1
ATOM 913 O O . GLN A 1 115 ? -6.487 12.186 24.524 1.00 94.44 115 GLN A O 1
ATOM 918 N N . GLY A 1 116 ? -5.251 10.542 23.657 1.00 91.50 116 GLY A N 1
ATOM 919 C CA . GLY A 1 116 ? -5.465 9.593 24.758 1.00 91.50 116 GLY A CA 1
ATOM 920 C C . GLY A 1 116 ? -6.893 9.038 24.870 1.00 91.50 116 GLY A C 1
ATOM 921 O O . GLY A 1 116 ? -7.197 8.263 25.774 1.00 91.50 116 GLY A O 1
ATOM 922 N N . THR A 1 117 ? -7.791 9.390 23.943 1.00 92.06 117 THR A N 1
ATOM 923 C CA . THR A 1 117 ? -9.184 8.889 23.905 1.00 92.06 117 THR A CA 1
ATOM 924 C C . THR A 1 117 ? -9.283 7.431 23.445 1.00 92.06 117 THR A C 1
ATOM 926 O O . THR A 1 117 ? -10.331 6.784 23.555 1.00 92.06 117 THR A O 1
ATOM 929 N N . MET A 1 118 ? -8.190 6.899 22.907 1.00 88.50 118 MET A N 1
ATOM 930 C CA . MET A 1 118 ? -8.003 5.502 22.569 1.00 88.50 118 MET A CA 1
ATOM 931 C C . MET A 1 118 ? -6.574 5.102 22.928 1.00 88.50 118 MET A C 1
ATOM 933 O O . MET A 1 118 ? -5.662 5.911 22.822 1.00 88.50 118 MET A O 1
ATOM 937 N N . THR A 1 119 ? -6.381 3.848 23.319 1.00 89.50 119 THR A N 1
ATOM 938 C CA . THR A 1 119 ? -5.060 3.284 23.592 1.00 89.50 119 THR A CA 1
ATOM 939 C C . THR A 1 119 ? -4.647 2.313 22.493 1.00 89.50 119 THR A C 1
ATOM 941 O O . THR A 1 119 ? -5.490 1.735 21.791 1.00 89.50 119 THR A O 1
ATOM 944 N N . GLU A 1 120 ? -3.340 2.117 22.355 1.00 88.06 120 GLU A N 1
ATOM 945 C CA . GLU A 1 120 ? -2.789 1.049 21.530 1.00 88.06 120 GLU A CA 1
ATOM 946 C C . GLU A 1 120 ? -3.240 -0.336 22.025 1.00 88.06 120 GLU A C 1
ATOM 948 O O . GLU A 1 120 ? -3.632 -0.530 23.180 1.00 88.06 120 GLU A O 1
ATOM 953 N N . GLY A 1 121 ? -3.216 -1.317 21.122 1.00 89.19 121 GLY A N 1
ATOM 954 C CA . GLY A 1 121 ? -3.571 -2.706 21.407 1.00 89.19 121 GLY A CA 1
ATOM 955 C C . GLY A 1 121 ? -4.751 -3.220 20.582 1.00 89.19 121 GLY A C 1
ATOM 956 O O . GLY A 1 121 ? -5.120 -2.660 19.549 1.00 89.19 121 GLY A O 1
ATOM 957 N N . LYS A 1 122 ? -5.372 -4.314 21.044 1.00 91.88 122 LYS A N 1
ATOM 958 C CA . LYS A 1 122 ? -6.356 -5.096 20.264 1.00 91.88 122 LYS A CA 1
ATOM 959 C C . LYS A 1 122 ? -7.519 -4.261 19.719 1.00 91.88 122 LYS A C 1
ATOM 961 O O . LYS A 1 122 ? -7.993 -4.521 18.615 1.00 91.88 122 LYS A O 1
ATOM 966 N N . LYS A 1 123 ? -7.972 -3.251 20.471 1.00 90.75 123 LYS A N 1
ATOM 967 C CA . LYS A 1 123 ? -9.073 -2.365 20.067 1.00 90.75 123 LYS A CA 1
ATOM 968 C C . LYS A 1 123 ? -8.705 -1.517 18.847 1.00 90.75 123 LYS A C 1
ATOM 970 O O . LYS A 1 123 ? -9.515 -1.408 17.928 1.00 90.75 123 LYS A O 1
ATOM 975 N N . LEU A 1 124 ? -7.495 -0.955 18.818 1.00 91.38 124 LEU A N 1
ATOM 976 C CA . LEU A 1 124 ? -6.970 -0.232 17.660 1.00 91.38 124 LEU A CA 1
ATOM 977 C C . LEU A 1 124 ? -6.870 -1.172 16.453 1.00 91.38 124 LEU A C 1
ATOM 979 O O . LEU A 1 124 ? -7.423 -0.866 15.398 1.00 91.38 124 LEU A O 1
ATOM 983 N N . SER A 1 125 ? -6.244 -2.340 16.629 1.00 90.62 125 SER A N 1
ATOM 984 C CA . SER A 1 125 ? -6.069 -3.327 15.556 1.00 90.62 125 SER A CA 1
ATOM 985 C C . SER A 1 125 ? -7.405 -3.771 14.959 1.00 90.62 125 SER A C 1
ATOM 987 O O . SER A 1 125 ? -7.556 -3.777 13.740 1.00 90.62 125 SER A O 1
ATOM 989 N N . TYR A 1 126 ? -8.404 -4.070 15.798 1.00 93.62 126 TYR A N 1
ATOM 990 C CA . TYR A 1 126 ? -9.747 -4.430 15.341 1.00 93.62 126 TYR A CA 1
ATOM 991 C C . TYR A 1 126 ? -10.370 -3.319 14.494 1.00 93.62 126 TYR A C 1
ATOM 993 O O . TYR A 1 126 ? -10.901 -3.597 13.424 1.00 93.62 126 TYR A O 1
ATOM 1001 N N . ARG A 1 127 ? -10.261 -2.055 14.926 1.00 93.00 127 ARG A N 1
ATOM 1002 C CA . ARG A 1 127 ? -10.786 -0.913 14.161 1.00 93.00 127 ARG A CA 1
ATOM 1003 C C . ARG A 1 127 ? -10.075 -0.744 12.821 1.00 93.00 127 ARG A C 1
ATOM 1005 O O . ARG A 1 127 ? -10.743 -0.473 11.831 1.00 93.00 127 ARG A O 1
ATOM 1012 N N . ILE A 1 128 ? -8.753 -0.915 12.772 1.00 92.50 128 ILE A N 1
ATOM 1013 C CA . ILE A 1 128 ? -7.996 -0.862 11.513 1.00 92.50 128 ILE A CA 1
ATOM 1014 C C . ILE A 1 128 ? -8.459 -1.979 10.573 1.00 92.50 128 ILE A C 1
ATOM 1016 O O . ILE A 1 128 ? -8.756 -1.705 9.413 1.00 92.50 128 ILE A O 1
ATOM 1020 N N . ILE A 1 129 ? -8.563 -3.217 11.063 1.00 91.69 129 ILE A N 1
ATOM 1021 C CA . ILE A 1 129 ? -9.019 -4.362 10.263 1.00 91.69 129 ILE A CA 1
ATOM 1022 C C . ILE A 1 129 ? -10.445 -4.129 9.756 1.00 91.69 129 ILE A C 1
ATOM 1024 O O . ILE A 1 129 ? -10.720 -4.346 8.580 1.00 91.69 129 ILE A O 1
ATOM 1028 N N . ASP A 1 130 ? -11.344 -3.655 10.617 1.00 92.81 130 ASP A N 1
ATOM 1029 C CA . ASP A 1 130 ? -12.740 -3.394 10.269 1.00 92.81 130 ASP A CA 1
ATOM 1030 C C . ASP A 1 130 ? -12.874 -2.309 9.189 1.00 92.81 130 ASP A C 1
ATOM 1032 O O . ASP A 1 130 ? -13.543 -2.526 8.178 1.00 92.81 130 ASP A O 1
ATOM 1036 N N . LEU A 1 131 ? -12.124 -1.204 9.318 1.00 92.62 131 LEU A N 1
ATOM 1037 C CA . LEU A 1 131 ? -12.055 -0.136 8.309 1.00 92.62 131 LEU A CA 1
ATOM 1038 C C . LEU A 1 131 ? -11.628 -0.640 6.919 1.00 92.62 131 LEU A C 1
ATOM 1040 O O . LEU A 1 131 ? -12.012 -0.053 5.905 1.00 92.62 131 LEU A O 1
ATOM 1044 N N . HIS A 1 132 ? -10.844 -1.720 6.856 1.00 92.56 132 HIS A N 1
ATOM 1045 C CA . HIS A 1 132 ? -10.258 -2.233 5.615 1.00 92.56 132 HIS A CA 1
ATOM 1046 C C . HIS A 1 132 ? -10.830 -3.582 5.163 1.00 92.56 132 HIS A C 1
ATOM 1048 O O . HIS A 1 132 ? -10.459 -4.063 4.093 1.00 92.56 132 HIS A O 1
ATOM 1054 N N . ARG A 1 133 ? -11.783 -4.169 5.903 1.00 88.62 133 ARG A N 1
ATOM 1055 C CA . ARG A 1 133 ? -12.338 -5.514 5.646 1.00 88.62 133 ARG A CA 1
ATOM 1056 C C . ARG A 1 133 ? -12.930 -5.683 4.241 1.00 88.62 133 ARG A C 1
ATOM 1058 O O . ARG A 1 133 ? -13.042 -6.801 3.757 1.00 88.62 133 ARG A O 1
ATOM 1065 N N . ARG A 1 134 ? -13.353 -4.602 3.585 1.00 86.19 134 ARG A N 1
ATOM 1066 C CA . ARG A 1 134 ? -13.947 -4.631 2.234 1.00 86.19 134 ARG A CA 1
ATOM 1067 C C . ARG A 1 134 ? -13.188 -3.764 1.229 1.00 86.19 134 ARG A C 1
ATOM 1069 O O . ARG A 1 134 ? -13.763 -3.336 0.237 1.00 86.19 134 ARG A O 1
ATOM 1076 N N . ARG A 1 135 ? -11.913 -3.469 1.499 1.00 83.81 135 ARG A N 1
ATOM 1077 C CA . ARG A 1 135 ? -11.075 -2.605 0.648 1.00 83.81 135 ARG A CA 1
ATOM 1078 C C . ARG A 1 135 ? -10.036 -3.388 -0.159 1.00 83.81 135 ARG A C 1
ATOM 1080 O O . ARG A 1 135 ? -8.969 -2.854 -0.459 1.00 83.81 135 ARG A O 1
ATOM 1087 N N . TYR A 1 136 ? -10.361 -4.637 -0.482 1.00 77.44 136 TYR A N 1
ATOM 1088 C CA . TYR A 1 136 ? -9.585 -5.466 -1.399 1.00 77.44 136 TYR A CA 1
ATOM 1089 C C . TYR A 1 136 ? -9.949 -5.103 -2.841 1.00 77.44 136 TYR A C 1
ATOM 1091 O O . TYR A 1 136 ? -11.135 -4.961 -3.147 1.00 77.44 136 TYR A O 1
ATOM 1099 N N . VAL A 1 137 ? -8.940 -4.930 -3.692 1.00 62.16 137 VAL A N 1
ATOM 1100 C CA . VAL A 1 137 ? -9.081 -4.609 -5.125 1.00 62.16 137 VAL A CA 1
ATOM 1101 C C . VAL A 1 137 ? -8.377 -5.650 -5.983 1.00 62.16 137 VAL A C 1
ATOM 1103 O O . VAL A 1 137 ? -7.408 -6.256 -5.475 1.00 62.16 137 VAL A O 1
#

Sequence (137 aa):
KPHEVRRRDEAVLEETNEKTGRCYKSFTVAAATTAIWPLLLEKLASVEELEPFLNHASQMAALDYIVSIESDVFIPSYSGNMARAVEGHRRFLGRGRSISPDRKALVRLFDKLDQGTMTEGKKLSYRIIDLHRRRYV

InterPro domains:
  IPR019378 GDP-fucose protein O-fucosyltransferase [PF10250] (42-92)

pLDDT: mean 73.82, std 22.56, range [28.67, 94.75]